Protein 5DUS (pdb70)

Sequence (165 aa):
MPLSNFEHKVITECVTIVLGDAIQVAKCYGESVLVNAANTHLKHGGGIAGAINAASKGAVQKESDEYILAKGPLQVGDSVLLQGHSLAKNILHVVGPDARAKQDVSLLSKCYKAMMNAYPLVVTPLVSAGIFGVKPAVSFDYLIREAKTRVLVVVNSQDVYKSLTI

Secondary structure (DSSP, 8-state):
-GGGGS-EEE-SSSEEEEES-HHHHHTT-TT-EEEEEE-TT----TTHHHHHHHHTTTHHHHHHHHHHHHH-PPPTT-EEEEE-TTSSSEEEEEE---GGGT--GGGHHHHHHGGGGSSEEEE--TTSSTT---HHHHHHHHHHH--SEEEEEES-HHHHHHHH-

Solvent-accessible surface area: 8085 Å² total; per-residue (Å²): 194,63,24,80,141,36,75,78,97,104,52,48,180,29,1,18,0,0,50,20,66,6,8,90,0,0,101,58,35,69,92,0,5,0,0,0,33,5,52,36,90,0,117,28,42,83,28,39,6,19,47,0,32,67,46,13,190,30,40,0,35,122,38,0,48,101,49,25,161,81,147,24,77,20,121,14,1,37,36,21,66,26,110,5,44,110,7,16,135,36,0,4,0,1,2,1,0,27,29,168,57,187,65,84,44,50,55,0,30,103,0,1,106,31,1,42,82,42,96,14,0,0,0,16,18,1,5,25,50,109,39,37,9,149,41,47,51,0,11,79,54,0,64,172,5,14,169,18,170,1,15,0,6,9,133,37,83,96,35,13,100,69,21,21,197

Nearest PDB structures (foldseek):
  5zua-assembly1_A  TM=9.984E-01  e=6.598E-32  Middle East respiratory syndrome-related coronavirus
  6meb-assembly2_B  TM=9.966E-01  e=5.754E-24  Tylonycteris bat coronavirus HKU4
  7twg-assembly2_B  TM=9.592E-01  e=3.770E-19  Severe acute respiratory syndrome coronavirus 2
  8sh8-assembly2_B  TM=9.659E-01  e=7.740E-19  Severe acute respiratory syndrome coronavirus 2
  8tv7-assembly1_A  TM=9.677E-01  e=1.109E-18  Severe acute respiratory syndrome coronavirus 2

CATH classification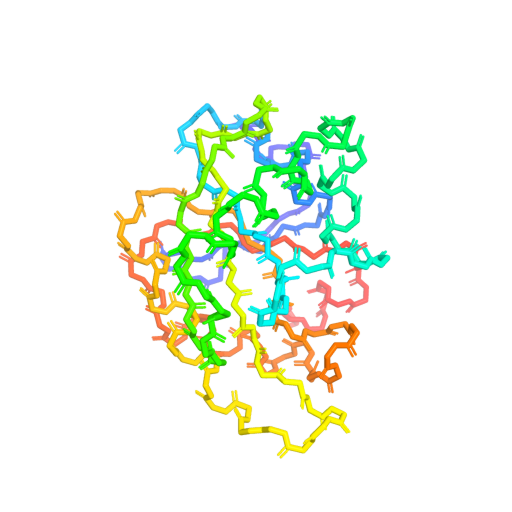: 3.40.220.10

Foldseek 3Di:
DLLPPWDWADDDPAEIETADQLLSSQLSDQQEAEEDQAAFQRPADDPNSVVQCVVLVNPSVVVSNVVCVVPNTHDQLDWDWAPCSSSHRIYIYHYAAQVVVVGDNLSLLSRLLVNQVGQEYRYEQHCCPRSPDPSLSSVVSNVVRGDHHYYYYDHDVVSVVVNVD

Radius of gyration: 14.49 Å; Cα contacts (8 Å, |Δi|>4): 342; chains: 1; bounding box: 28×37×36 Å

GO terms:
  GO:0005515 protein binding (F, IPI)

Organism: Middle East respiratory syndrome-related coronavirus (isolate United Kingdom/H123990006/2012) (NCBI:txid1263720)

Structure (mmCIF, N/CA/C/O backbone):
data_5DUS
#
_entry.id   5DUS
#
_cell.length_a   41.798
_cell.length_b   120.807
_cell.length_c   67.659
_cell.angle_alpha   90.00
_cell.angle_beta   90.00
_cell.angle_gamma   90.00
#
_symmetry.space_group_name_H-M   'C 2 2 21'
#
loop_
_entity.id
_entity.type
_entity.pdbx_description
1 polymer ORF1a
2 non-polymer ADENOSINE-5-DIPHOSPHORIBOSE
3 non-polymer 'SULFATE ION'
4 non-polymer GLYCEROL
5 water water
#
loop_
_atom_site.group_PDB
_atom_site.id
_atom_site.type_symbol
_atom_site.label_atom_id
_atom_site.label_alt_id
_atom_site.label_comp_id
_atom_site.label_asym_id
_atom_site.label_entity_id
_atom_site.label_seq_id
_atom_site.pdbx_PDB_ins_code
_atom_site.Cartn_x
_atom_site.Cartn_y
_atom_site.Cartn_z
_atom_site.occupancy
_atom_site.B_iso_or_equiv
_atom_site.auth_seq_id
_atom_site.auth_comp_id
_atom_site.auth_asym_id
_atom_site.auth_atom_id
_atom_site.pdbx_PDB_model_num
ATOM 1 N N . MET A 1 4 ? 16.457 7.728 86.938 1.00 72.43 0 MET A N 1
ATOM 2 C CA . MET A 1 4 ? 15.476 8.362 87.815 1.00 61.01 0 MET A CA 1
ATOM 3 C C . MET A 1 4 ? 14.861 9.703 87.327 1.00 43.64 0 MET A C 1
ATOM 4 O O . MET A 1 4 ? 13.843 10.130 87.883 1.00 87.94 0 MET A O 1
ATOM 9 N N . PRO A 1 5 ? 15.416 10.345 86.268 1.00 41.40 1 PRO A N 1
ATOM 10 C CA . PRO A 1 5 ? 14.667 11.537 85.845 1.00 41.10 1 PRO A CA 1
ATOM 11 C C . PRO A 1 5 ? 13.193 11.276 85.527 1.00 40.31 1 PRO A C 1
ATOM 12 O O . PRO A 1 5 ? 12.345 12.117 85.821 1.00 44.50 1 PRO A O 1
ATOM 16 N N . LEU A 1 6 ? 12.888 10.117 84.960 1.00 36.10 2 LEU A N 1
ATOM 17 C CA . LEU A 1 6 ? 11.519 9.827 84.547 1.00 33.11 2 LEU A CA 1
ATOM 18 C C . LEU A 1 6 ? 10.632 9.315 85.680 1.00 32.75 2 LEU A C 1
ATOM 19 O O . LEU A 1 6 ? 9.481 8.946 85.448 1.00 31.82 2 LEU A O 1
ATOM 24 N N . SER A 1 7 ? 11.153 9.287 86.902 1.00 33.26 3 SER A N 1
ATOM 25 C CA . SER A 1 7 ? 10.374 8.761 88.017 1.00 32.95 3 SER A CA 1
ATOM 26 C C . SER A 1 7 ? 9.167 9.648 88.341 1.00 32.07 3 SER A C 1
ATOM 27 O O . SER A 1 7 ? 8.140 9.150 88.801 1.00 32.76 3 SER A O 1
ATOM 30 N N . ASN A 1 8 ? 9.269 10.950 88.091 1.00 28.55 4 ASN A N 1
ATOM 31 C CA . ASN A 1 8 ? 8.135 11.833 88.375 1.00 28.63 4 ASN A CA 1
ATOM 32 C C . ASN A 1 8 ? 7.264 12.057 87.145 1.00 23.80 4 ASN A C 1
ATOM 33 O O . ASN A 1 8 ? 6.513 13.025 87.088 1.00 24.15 4 ASN A O 1
ATOM 38 N N . PHE A 1 9 ? 7.370 11.158 86.167 1.00 23.28 5 PHE A N 1
ATOM 39 C CA . PHE A 1 9 ? 6.461 11.144 85.020 1.00 20.62 5 PHE A CA 1
ATOM 40 C C . PHE A 1 9 ? 5.891 9.751 84.788 1.00 20.94 5 PHE A C 1
ATOM 41 O O . PHE A 1 9 ? 6.613 8.756 84.878 1.00 21.71 5 PHE A O 1
ATOM 49 N N . GLU A 1 10 ? 4.602 9.677 84.474 1.00 17.22 6 GLU A N 1
ATOM 50 C CA . GLU A 1 10 ? 4.048 8.448 83.921 1.00 15.76 6 GLU A CA 1
ATOM 51 C C . GLU A 1 10 ? 4.747 8.165 82.590 1.00 15.92 6 GLU A C 1
ATOM 52 O O . GLU A 1 10 ? 4.823 9.043 81.723 1.00 15.95 6 GLU A O 1
ATOM 58 N N . HIS A 1 11 ? 5.269 6.955 82.425 1.00 16.91 7 HIS A N 1
ATOM 59 C CA . HIS A 1 11 ? 5.953 6.617 81.186 1.00 17.05 7 HIS A CA 1
ATOM 60 C C . HIS A 1 11 ? 5.918 5.121 80.896 1.00 16.96 7 HIS A C 1
ATOM 61 O O . HIS A 1 11 ? 5.647 4.306 81.780 1.00 17.64 7 HIS A O 1
ATOM 68 N N . LYS A 1 12 ? 6.187 4.772 79.640 1.00 16.81 8 LYS A N 1
ATOM 69 C CA . LYS A 1 12 ? 6.197 3.381 79.204 1.00 15.83 8 LYS A CA 1
ATOM 70 C C . LYS A 1 12 ? 7.185 3.182 78.061 1.00 14.60 8 LYS A C 1
ATOM 71 O O . LYS A 1 12 ? 7.187 3.937 77.084 1.00 15.21 8 LYS A O 1
ATOM 77 N N . VAL A 1 13 ? 8.016 2.154 78.177 1.00 15.28 9 VAL A N 1
ATOM 78 C CA . VAL A 1 13 ? 8.914 1.790 77.092 1.00 14.42 9 VAL A CA 1
ATOM 79 C C . VAL A 1 13 ? 8.114 1.168 75.954 1.00 14.40 9 VAL A C 1
ATOM 80 O O . VAL A 1 13 ? 7.349 0.223 76.172 1.00 16.06 9 VAL A O 1
ATOM 84 N N . ILE A 1 14 ? 8.274 1.703 74.747 1.00 12.99 10 ILE A N 1
ATOM 85 C CA . ILE A 1 14 ? 7.560 1.183 73.587 1.00 12.21 10 ILE A CA 1
ATOM 86 C C . ILE A 1 14 ? 8.484 0.341 72.708 1.00 13.65 10 ILE A C 1
ATOM 87 O O . ILE A 1 14 ? 8.117 -0.756 72.277 1.00 13.51 10 ILE A O 1
ATOM 92 N N . THR A 1 15 ? 9.684 0.848 72.440 1.00 14.12 11 THR A N 1
ATOM 93 C CA . THR A 1 15 ? 10.702 0.081 71.724 1.00 13.88 11 THR A CA 1
ATOM 94 C C . THR A 1 15 ? 12.049 0.247 72.406 1.00 14.64 11 THR A C 1
ATOM 95 O O . THR A 1 15 ? 12.166 0.978 73.392 1.00 16.19 11 THR A O 1
ATOM 99 N N . GLU A 1 16 ? 13.077 -0.399 71.867 1.00 14.56 12 GLU A N 1
ATOM 100 C CA . GLU A 1 16 ? 14.417 -0.200 72.406 1.00 17.60 12 GLU A CA 1
ATOM 101 C C . GLU A 1 16 ? 14.882 1.263 72.314 1.00 19.54 12 GLU A C 1
ATOM 102 O O . GLU A 1 16 ? 15.785 1.648 73.045 1.00 23.42 12 GLU A O 1
ATOM 108 N N . CYS A 1 17 ? 14.262 2.050 71.428 1.00 18.11 13 CYS A N 1
ATOM 109 C CA . CYS A 1 17 ? 14.610 3.466 71.189 1.00 19.97 13 CYS A CA 1
ATOM 110 C C . CYS A 1 17 ? 13.658 4.432 71.867 1.00 18.45 13 CYS A C 1
ATOM 111 O O . CYS A 1 17 ? 14.062 5.508 72.315 1.00 18.20 13 CYS A O 1
ATOM 114 N N . VAL A 1 18 ? 12.383 4.064 71.886 1.00 15.51 14 VAL A N 1
ATOM 115 C CA . VAL A 1 18 ? 11.314 5.021 72.143 1.00 13.51 14 VAL A CA 1
ATOM 116 C C . VAL A 1 18 ? 10.586 4.738 73.447 1.00 13.44 14 VAL A C 1
ATOM 117 O O . VAL A 1 18 ? 10.137 3.618 73.684 1.00 14.29 14 VAL A O 1
ATOM 121 N N . THR A 1 19 ? 10.464 5.770 74.277 1.00 12.56 15 THR A N 1
ATOM 122 C CA . THR A 1 19 ? 9.677 5.728 75.502 1.00 12.99 15 THR A CA 1
ATOM 123 C C . THR A 1 19 ? 8.640 6.844 75.434 1.00 12.28 15 THR A C 1
ATOM 124 O O . THR A 1 19 ? 8.974 7.975 75.077 1.00 12.73 15 THR A O 1
ATOM 128 N N . ILE A 1 20 ? 7.386 6.527 75.732 1.00 12.34 16 ILE A N 1
ATOM 129 C CA . ILE A 1 20 ? 6.345 7.548 75.772 1.00 12.69 16 ILE A CA 1
ATOM 130 C C . ILE A 1 20 ? 6.188 8.072 77.201 1.00 13.22 16 ILE A C 1
ATOM 131 O O . ILE A 1 20 ? 6.279 7.319 78.173 1.00 14.02 16 ILE A O 1
ATOM 136 N N . VAL A 1 21 ? 5.971 9.377 77.316 1.00 12.27 17 VAL A N 1
ATOM 137 C CA . VAL A 1 21 ? 5.954 10.051 78.601 1.00 11.61 17 VAL A CA 1
ATOM 138 C C . VAL A 1 21 ? 4.742 10.967 78.658 1.00 11.81 17 VAL A C 1
ATOM 139 O O . VAL A 1 21 ? 4.471 11.689 77.697 1.00 13.40 17 VAL A O 1
ATOM 143 N N . LEU A 1 22 ? 4.010 10.942 79.768 1.00 13.43 18 LEU A N 1
ATOM 144 C CA . LEU A 1 22 ? 2.954 11.925 79.994 1.00 13.45 18 LEU A CA 1
ATOM 145 C C . LEU A 1 22 ? 3.525 13.195 80.621 1.00 14.14 18 LEU A C 1
ATOM 146 O O . LEU A 1 22 ? 4.165 13.147 81.676 1.00 14.68 18 LEU A O 1
ATOM 151 N N . GLY A 1 23 ? 3.304 14.331 79.969 1.00 14.61 19 GLY A N 1
ATOM 152 C CA . GLY A 1 23 ? 3.709 15.595 80.554 1.00 15.14 19 GLY A CA 1
ATOM 153 C C . GLY A 1 23 ? 3.924 16.722 79.568 1.00 13.05 19 GLY A C 1
ATOM 154 O O . GLY A 1 23 ? 3.468 16.674 78.428 1.00 13.27 19 GLY A O 1
ATOM 155 N N . ASP A 1 24 ? 4.633 17.741 80.039 1.00 14.11 20 ASP A N 1
ATOM 156 C CA . ASP A 1 24 ? 5.072 18.889 79.259 1.00 14.01 20 ASP A CA 1
ATOM 157 C C . ASP A 1 24 ? 6.465 18.605 78.716 1.00 13.25 20 ASP A C 1
ATOM 158 O O . ASP A 1 24 ? 7.401 18.433 79.499 1.00 14.12 20 ASP A O 1
ATOM 163 N N . ALA A 1 25 ? 6.612 18.546 77.391 1.00 12.65 21 ALA A N 1
ATOM 164 C CA . ALA A 1 25 ? 7.908 18.224 76.791 1.00 12.22 21 ALA A CA 1
ATOM 165 C C . ALA A 1 25 ? 9.008 19.170 77.279 1.00 13.44 21 ALA A C 1
ATOM 166 O O . ALA A 1 25 ? 10.168 18.776 77.401 1.00 13.76 21 ALA A O 1
ATOM 168 N N . ILE A 1 26 ? 8.648 20.415 77.566 1.00 13.62 22 ILE A N 1
ATOM 169 C CA . ILE A 1 26 ? 9.628 21.367 78.067 1.00 15.19 22 ILE A CA 1
ATOM 170 C C . ILE A 1 26 ? 10.157 20.936 79.432 1.00 14.51 22 ILE A C 1
ATOM 171 O O . ILE A 1 26 ? 11.362 21.021 79.700 1.00 15.47 22 ILE A O 1
ATOM 176 N N . GLN A 1 27 ? 9.262 20.459 80.293 1.00 14.44 23 GLN A N 1
ATOM 177 C CA . GLN A 1 27 ? 9.670 20.002 81.620 1.00 15.40 23 GLN A CA 1
ATOM 178 C C . GLN A 1 27 ? 10.477 18.709 81.539 1.00 15.21 23 GLN A C 1
ATOM 179 O O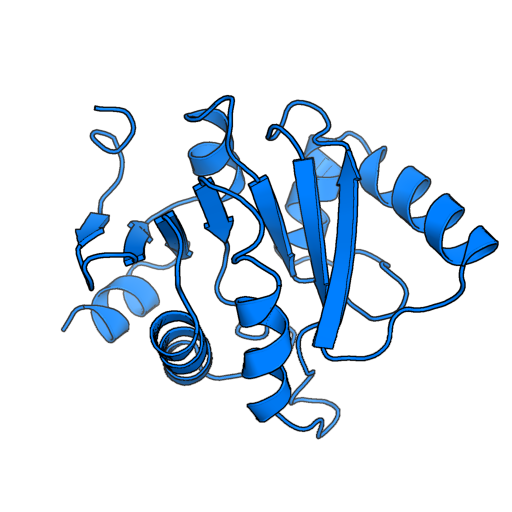 . GLN A 1 27 ? 11.391 18.489 82.330 1.00 16.97 23 GLN A O 1
ATOM 185 N N . VAL A 1 28 ? 10.149 17.847 80.582 1.00 15.50 24 VAL A N 1
ATOM 186 C CA . VAL A 1 28 ? 10.921 16.621 80.406 1.00 14.95 24 VAL A CA 1
ATOM 187 C C . VAL A 1 28 ? 12.338 16.944 79.925 1.00 15.14 24 VAL A C 1
ATOM 188 O O . VAL A 1 28 ? 13.316 16.415 80.462 1.00 16.98 24 VAL A O 1
ATOM 192 N N . ALA A 1 29 ? 12.458 17.827 78.935 1.00 14.55 25 ALA A N 1
ATOM 193 C CA . ALA A 1 29 ? 13.772 18.194 78.405 1.00 15.19 25 ALA A CA 1
ATOM 194 C C . ALA A 1 29 ? 14.669 18.820 79.469 1.00 17.99 25 ALA A C 1
ATOM 195 O O . ALA A 1 29 ? 15.893 18.629 79.465 1.00 18.79 25 ALA A O 1
ATOM 197 N N . LYS A 1 30 ? 14.063 19.565 80.386 1.00 18.91 26 LYS A N 1
ATOM 198 C CA . LYS A 1 30 ? 14.827 20.223 81.438 1.00 22.09 26 LYS A CA 1
ATOM 199 C C . LYS A 1 30 ? 15.460 19.237 82.421 1.00 23.24 26 LYS A C 1
ATOM 200 O O . LYS A 1 30 ? 16.376 19.600 83.159 1.00 24.89 26 LYS A O 1
ATOM 206 N N . CYS A 1 31 ? 14.987 17.995 82.420 1.00 23.62 27 CYS A N 1
ATOM 207 C CA . CYS A 1 31 ? 15.546 16.956 83.280 1.00 25.43 27 CYS A CA 1
ATOM 208 C C . CYS A 1 31 ? 16.824 16.356 82.705 1.00 26.39 27 CYS A C 1
ATOM 209 O O . CYS A 1 31 ? 17.527 15.609 83.384 1.00 27.01 27 CYS A O 1
ATOM 212 N N . TYR A 1 32 ? 17.109 16.671 81.446 1.00 25.79 28 TYR A N 1
ATOM 213 C CA . TYR A 1 32 ? 18.276 16.130 80.765 1.00 27.41 28 TYR A CA 1
ATOM 214 C C . TYR A 1 32 ? 19.102 17.243 80.157 1.00 28.82 28 TYR A C 1
ATOM 215 O O . TYR A 1 32 ? 18.677 17.873 79.190 1.00 30.71 28 TYR A O 1
ATOM 224 N N . GLY A 1 33 ? 20.288 17.469 80.706 1.00 30.52 29 GLY A N 1
ATOM 225 C CA . GLY A 1 33 ? 21.157 18.518 80.207 1.00 31.60 29 GLY A CA 1
ATOM 226 C C . GLY A 1 33 ? 21.563 18.321 78.758 1.00 30.31 29 GLY A C 1
ATOM 227 O O . GLY A 1 33 ? 21.804 19.287 78.038 1.00 32.75 29 GLY A O 1
ATOM 228 N N . GLU A 1 34 ? 21.625 17.066 78.327 1.00 27.69 30 GLU A N 1
ATOM 229 C CA . GLU A 1 34 ? 22.130 16.736 77.002 1.00 28.79 30 GLU A CA 1
ATOM 230 C C . GLU A 1 34 ? 21.017 16.575 75.968 1.00 22.69 30 GLU A C 1
ATOM 231 O O . GLU A 1 34 ? 21.273 16.201 74.827 1.00 22.37 30 GLU A O 1
ATOM 237 N N . SER A 1 35 ? 19.783 16.866 76.356 1.00 18.59 31 SER A N 1
ATOM 238 C CA . SER A 1 35 ? 18.659 16.625 75.457 1.00 16.61 31 SER A CA 1
ATOM 239 C C . SER A 1 35 ? 18.541 17.661 74.347 1.00 15.46 31 SER A C 1
ATOM 240 O O . SER A 1 35 ? 18.911 18.831 74.507 1.00 15.62 31 SER A O 1
ATOM 243 N N . VAL A 1 36 ? 18.032 17.209 73.207 1.00 12.74 32 VAL A N 1
ATOM 244 C CA . VAL A 1 36 ? 17.569 18.105 72.156 1.00 11.92 32 VAL A CA 1
ATOM 245 C C . VAL A 1 36 ? 16.046 18.077 72.191 1.00 10.64 32 VAL A C 1
ATOM 246 O O . VAL A 1 36 ? 15.444 17.015 72.088 1.00 13.00 32 VAL A O 1
ATOM 250 N N . LEU A 1 37 ? 15.442 19.244 72.386 1.00 10.91 33 LEU A N 1
ATOM 251 C CA . LEU A 1 37 ? 13.990 19.395 72.426 1.00 10.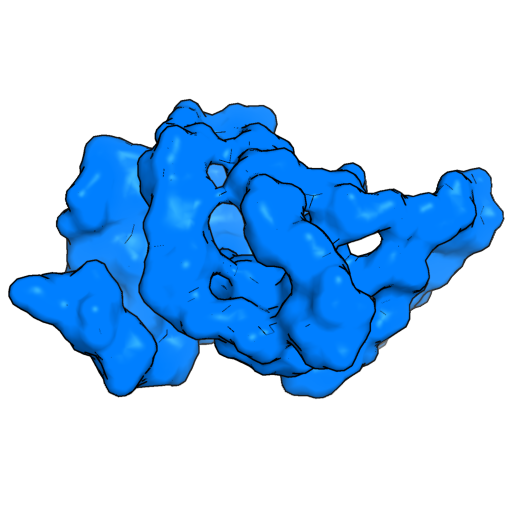15 33 LEU A CA 1
ATOM 252 C C . LEU A 1 37 ? 13.466 19.702 71.028 1.00 9.58 33 LEU A C 1
ATOM 253 O O . LEU A 1 37 ? 13.978 20.611 70.367 1.00 10.98 33 LEU A O 1
ATOM 258 N N . VAL A 1 38 ? 12.450 18.964 70.577 1.00 9.53 34 VAL A N 1
ATOM 259 C CA . VAL A 1 38 ? 11.851 19.228 69.278 1.00 9.58 34 VAL A CA 1
ATOM 260 C C . VAL A 1 38 ? 10.721 20.238 69.388 1.00 10.17 34 VAL A C 1
ATOM 261 O O . VAL A 1 38 ? 9.837 20.113 70.243 1.00 11.27 34 VAL A O 1
ATOM 265 N N . ASN A 1 39 ? 10.777 21.249 68.523 1.00 10.19 35 ASN A N 1
ATOM 266 C CA . ASN A 1 39 ? 9.676 22.173 68.347 1.00 10.45 35 ASN A CA 1
ATOM 267 C C . ASN A 1 39 ? 8.884 21.809 67.092 1.00 9.95 35 ASN A C 1
ATOM 268 O O . ASN A 1 39 ? 9.461 21.634 66.029 1.00 11.65 35 ASN A O 1
ATOM 273 N N . ALA A 1 40 ? 7.568 21.676 67.222 1.00 9.10 36 ALA A N 1
ATOM 274 C CA . ALA A 1 40 ? 6.698 21.437 66.071 1.00 9.83 36 ALA A CA 1
ATOM 275 C C . ALA A 1 40 ? 6.358 22.783 65.436 1.00 9.92 36 ALA A C 1
ATOM 276 O O . ALA A 1 40 ? 5.509 23.531 65.939 1.00 9.95 36 ALA A O 1
ATOM 278 N N . ALA A 1 41 ? 7.037 23.086 64.333 1.00 9.69 37 ALA A N 1
ATOM 279 C CA . ALA A 1 41 ? 7.023 24.429 63.760 1.00 9.89 37 ALA A CA 1
ATOM 280 C C . ALA A 1 41 ? 6.330 24.483 62.404 1.00 9.86 37 ALA A C 1
ATOM 281 O O . ALA A 1 41 ? 5.871 23.468 61.877 1.00 11.39 37 ALA A O 1
ATOM 283 N N . ASN A 1 42 ? 6.270 25.683 61.840 1.00 10.90 38 ASN A N 1
ATOM 284 C CA . ASN A 1 42 ? 5.821 25.876 60.465 1.00 9.93 38 ASN A CA 1
ATOM 285 C C . ASN A 1 42 ? 6.974 26.381 59.593 1.00 10.15 38 ASN A C 1
ATOM 286 O O . ASN A 1 42 ? 8.074 26.635 60.089 1.00 10.74 38 ASN A O 1
ATOM 291 N N . THR A 1 43 ? 6.730 26.511 58.292 1.00 10.82 39 THR A N 1
ATOM 292 C CA . THR A 1 43 ? 7.814 26.809 57.356 1.00 12.17 39 THR A CA 1
ATOM 293 C C . THR A 1 43 ? 8.517 28.136 57.633 1.00 11.81 39 THR A C 1
ATOM 294 O O . THR A 1 43 ? 9.698 28.270 57.341 1.00 13.13 39 THR A O 1
ATOM 298 N N . HIS A 1 44 ? 7.808 29.103 58.211 1.00 11.77 40 HIS A N 1
ATOM 299 C CA . HIS A 1 44 ? 8.417 30.403 58.482 1.00 12.18 40 HIS A CA 1
ATOM 300 C 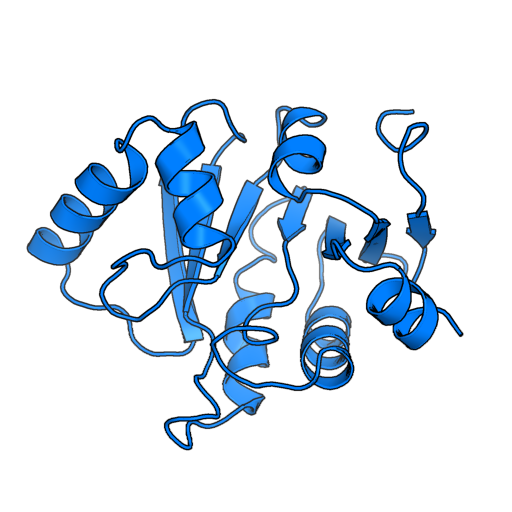C . HIS A 1 44 ? 8.814 30.581 59.944 1.00 11.46 40 HIS A C 1
ATOM 301 O O . HIS A 1 44 ? 9.208 31.679 60.357 1.00 12.99 40 HIS A O 1
ATOM 308 N N . LEU A 1 45 ? 8.727 29.497 60.716 1.00 10.57 41 LEU A N 1
ATOM 309 C CA . LEU A 1 45 ? 9.052 29.523 62.148 1.00 10.16 41 LEU A CA 1
ATOM 310 C C . LEU A 1 45 ? 8.349 30.670 62.870 1.00 11.49 41 LEU A C 1
ATOM 311 O O . LEU A 1 45 ? 8.960 31.375 63.677 1.00 13.22 41 LEU A O 1
ATOM 316 N N . LYS A 1 46 ? 7.066 30.846 62.563 1.00 11.39 42 LYS A N 1
ATOM 317 C CA . LYS A 1 46 ? 6.222 31.825 63.234 1.00 12.30 42 LYS A CA 1
ATOM 318 C C . LYS A 1 46 ? 5.392 31.071 64.259 1.00 11.31 42 LYS A C 1
ATOM 319 O O . LYS A 1 46 ? 4.437 30.376 63.922 1.00 13.77 42 LYS A O 1
ATOM 325 N N . HIS A 1 47 ? 5.769 31.190 65.520 1.00 11.88 43 HIS A N 1
ATOM 326 C CA . HIS A 1 47 ? 5.319 30.229 66.515 1.00 13.83 43 HIS A CA 1
ATOM 327 C C . HIS A 1 47 ? 3.939 30.556 67.085 1.00 16.36 43 HIS A C 1
ATOM 328 O O . HIS A 1 47 ? 3.725 31.633 67.636 1.00 25.21 43 HIS A O 1
ATOM 335 N N . GLY A 1 48 ? 3.014 29.607 66.941 1.00 12.07 44 GLY A N 1
ATOM 336 C CA . GLY A 1 48 ? 1.630 29.777 67.347 1.00 12.90 44 GLY A CA 1
ATOM 337 C C . GLY A 1 48 ? 1.339 29.234 68.735 1.00 12.05 44 GLY A C 1
ATOM 338 O O . GLY A 1 48 ? 2.261 29.014 69.514 1.00 13.51 44 GLY A O 1
ATOM 339 N N . GLY A 1 49 ? 0.065 29.006 69.038 1.00 12.11 45 GLY A N 1
ATOM 340 C CA . GLY A 1 49 ? -0.358 28.643 70.380 1.00 13.10 45 GLY A CA 1
ATOM 341 C C . GLY A 1 49 ? -0.088 27.219 70.836 1.00 12.34 45 GLY A C 1
ATOM 342 O O . GLY A 1 49 ? -0.431 26.862 71.969 1.00 14.33 45 GLY A O 1
ATOM 343 N N . GLY A 1 50 ? 0.511 26.398 69.973 1.00 11.32 46 GLY A N 1
ATOM 344 C CA . GLY A 1 50 ? 0.880 25.038 70.346 1.00 11.04 46 GLY A CA 1
ATOM 345 C C . GLY A 1 50 ? 2.184 24.988 71.128 1.00 10.16 46 GLY A C 1
ATOM 346 O O . GLY A 1 50 ? 2.559 25.964 71.794 1.00 10.74 46 GLY A O 1
ATOM 347 N N . ILE A 1 51 ? 2.908 23.874 71.032 1.00 9.82 47 ILE A N 1
ATOM 348 C CA . ILE A 1 51 ? 4.149 23.776 71.790 1.00 10.74 47 ILE A CA 1
ATOM 349 C C . ILE A 1 51 ? 5.144 24.879 71.378 1.00 10.79 47 ILE A C 1
ATOM 350 O O . ILE A 1 51 ? 5.916 25.352 72.209 1.00 11.51 47 ILE A O 1
ATOM 355 N N . ALA A 1 52 ? 5.096 25.317 70.121 1.00 10.48 48 ALA A N 1
ATOM 356 C CA . ALA A 1 52 ? 5.963 26.404 69.660 1.00 9.99 48 ALA A CA 1
ATOM 357 C C . ALA A 1 52 ? 5.774 27.664 70.494 1.00 10.85 48 ALA A C 1
ATOM 358 O O . ALA A 1 52 ? 6.747 28.338 70.836 1.00 11.39 48 ALA A O 1
ATOM 360 N N . GLY A 1 53 ? 4.529 27.986 70.816 1.00 10.46 49 GLY A N 1
ATOM 361 C CA . GLY A 1 53 ? 4.260 29.145 71.652 1.00 11.84 49 GLY A CA 1
ATOM 362 C C . GLY A 1 53 ? 4.708 28.966 73.088 1.00 11.27 49 GLY A C 1
ATOM 363 O O . GLY A 1 53 ? 5.166 29.924 73.720 1.00 12.63 49 GLY A O 1
ATOM 364 N N . ALA A 1 54 ? 4.571 27.747 73.610 1.00 11.32 50 ALA A N 1
ATOM 365 C CA . ALA A 1 54 ? 5.024 27.455 74.965 1.00 10.54 50 ALA A CA 1
ATOM 366 C C . ALA A 1 54 ? 6.540 27.587 75.052 1.00 11.24 50 ALA A C 1
ATOM 367 O O . ALA A 1 54 ? 7.082 28.153 76.009 1.00 12.98 50 ALA A O 1
ATOM 369 N N . ILE A 1 55 ? 7.230 27.062 74.047 1.00 10.62 51 ILE A N 1
ATOM 370 C CA . ILE A 1 55 ? 8.680 27.162 73.982 1.00 12.20 51 ILE A CA 1
ATOM 371 C C . ILE A 1 55 ? 9.106 28.626 73.877 1.00 10.95 51 ILE A C 1
ATOM 372 O O . ILE A 1 55 ? 9.977 29.097 74.616 1.00 12.52 51 ILE A O 1
ATOM 377 N N . ASN A 1 56 ? 8.466 29.370 72.980 1.00 11.06 52 ASN A N 1
ATOM 378 C CA . ASN A 1 56 ? 8.809 30.779 72.839 1.00 11.55 52 ASN A CA 1
ATOM 379 C C . ASN A 1 56 ? 8.548 31.563 74.125 1.00 12.98 52 ASN A C 1
ATOM 380 O O . ASN A 1 56 ? 9.373 32.388 74.530 1.00 13.30 52 ASN A O 1
ATOM 385 N N . ALA A 1 57 ? 7.410 31.312 74.762 1.00 12.60 53 ALA A N 1
ATOM 386 C CA . ALA A 1 57 ? 7.065 32.024 75.993 1.00 12.82 53 ALA A CA 1
ATOM 387 C C . ALA A 1 57 ? 8.083 31.736 77.086 1.00 14.05 53 ALA A C 1
ATOM 388 O O . ALA A 1 57 ? 8.491 32.646 77.812 1.00 15.44 53 ALA A O 1
ATOM 390 N N . ALA A 1 58 ? 8.511 30.479 77.184 1.00 14.33 54 ALA A N 1
ATOM 391 C CA . ALA A 1 58 ? 9.511 30.088 78.173 1.00 15.36 54 ALA A CA 1
ATOM 392 C C . ALA A 1 58 ? 10.831 30.811 77.932 1.00 15.65 54 ALA A C 1
ATOM 393 O O . ALA A 1 58 ? 11.581 31.069 78.872 1.00 19.18 54 ALA A O 1
ATOM 395 N N . SER A 1 59 ? 11.105 31.140 76.671 1.00 15.02 55 SER A N 1
ATOM 396 C CA . SER A 1 59 ? 12.351 31.812 76.307 1.00 14.30 55 SER A CA 1
ATOM 397 C C . SER A 1 59 ? 12.221 33.333 76.335 1.00 14.76 55 SER A C 1
ATOM 398 O O . SER A 1 59 ? 13.137 34.042 75.906 1.00 16.45 55 SER A O 1
ATOM 401 N N . LYS A 1 60 ? 11.080 33.826 76.813 1.00 15.84 56 LYS A N 1
ATOM 402 C CA . LYS A 1 60 ? 10.822 35.268 76.874 1.00 17.98 56 LYS A CA 1
ATOM 403 C C . LYS A 1 60 ? 10.937 35.928 75.498 1.00 16.45 56 LYS A C 1
ATOM 404 O O . LYS A 1 60 ? 11.374 37.074 75.383 1.00 16.77 56 LYS A O 1
ATOM 410 N N . GLY A 1 61 ? 10.546 35.199 74.459 1.00 13.53 57 GLY A N 1
ATOM 411 C CA . GLY A 1 61 ? 10.553 35.724 73.107 1.00 13.37 57 GLY A CA 1
ATOM 412 C C . GLY A 1 61 ? 11.872 35.563 72.372 1.00 12.30 57 GLY A C 1
ATOM 413 O O . GLY A 1 61 ? 11.977 35.934 71.200 1.00 13.31 57 GLY A O 1
ATOM 414 N N . ALA A 1 62 ? 12.888 35.024 73.039 1.00 12.20 58 ALA A N 1
ATOM 415 C CA . ALA A 1 62 ? 14.188 34.842 72.389 1.00 11.36 58 ALA A CA 1
ATOM 416 C C . ALA A 1 62 ? 14.096 33.857 71.214 1.00 11.22 58 ALA A C 1
ATOM 417 O O . ALA A 1 62 ? 14.753 34.047 70.191 1.00 11.47 58 ALA A O 1
ATOM 419 N N . VAL A 1 63 ? 13.294 32.805 71.359 1.00 11.22 59 VAL A N 1
ATOM 420 C CA . VAL A 1 63 ? 13.188 31.812 70.293 1.00 10.34 59 VAL A CA 1
ATOM 421 C C . VAL A 1 63 ? 12.572 32.426 69.039 1.00 10.39 59 VAL A C 1
ATOM 422 O O . VAL A 1 63 ? 13.049 32.181 67.933 1.00 10.62 59 VAL A O 1
ATOM 426 N N . GLN A 1 64 ? 11.541 33.249 69.196 1.00 10.45 60 GLN A N 1
ATOM 427 C CA . GLN A 1 64 ? 10.921 33.853 68.026 1.00 10.94 60 GLN A CA 1
ATOM 428 C C . GLN A 1 64 ? 11.879 34.821 67.338 1.00 10.85 60 GLN A C 1
ATOM 429 O O . GLN A 1 64 ? 11.963 34.856 66.113 1.00 11.09 60 GLN A O 1
ATOM 435 N N . LYS A 1 65 ? 12.624 35.596 68.120 1.00 10.12 61 LYS A N 1
ATOM 436 C CA . LYS A 1 65 ? 13.570 36.531 67.526 1.00 10.47 61 LYS A CA 1
ATOM 437 C C . LYS A 1 65 ? 14.680 35.770 66.804 1.00 10.20 61 LYS A C 1
ATOM 438 O O . LYS A 1 65 ? 15.050 36.116 65.676 1.00 11.78 61 LYS A O 1
ATOM 444 N N . GLU A 1 66 ? 15.209 34.728 67.446 1.00 9.63 62 GLU A N 1
ATOM 445 C CA . GLU A 1 66 ? 16.230 33.892 66.824 1.00 10.24 62 GLU A CA 1
ATOM 446 C C . GLU A 1 66 ? 15.710 33.279 65.525 1.00 10.12 62 GLU A C 1
ATOM 447 O O . GLU A 1 66 ? 16.412 33.278 64.505 1.00 11.25 62 GLU A O 1
ATOM 453 N N . SER A 1 67 ? 14.476 32.773 65.569 1.00 10.37 63 SER A N 1
ATOM 454 C CA . SER A 1 67 ? 13.825 32.211 64.389 1.00 10.81 63 SER A CA 1
ATOM 455 C C . SER A 1 67 ? 13.713 33.229 63.257 1.00 11.55 63 SER A C 1
ATOM 456 O O . SER A 1 67 ? 13.961 32.905 62.087 1.00 12.46 63 SER A O 1
ATOM 459 N N . ASP A 1 68 ? 13.335 34.455 63.602 1.00 11.26 64 ASP A N 1
ATOM 460 C CA . ASP A 1 68 ? 13.192 35.514 62.610 1.00 12.57 64 ASP A CA 1
ATOM 461 C C . ASP A 1 68 ? 14.523 35.799 61.928 1.00 10.57 64 ASP A C 1
ATOM 462 O O . ASP A 1 68 ? 14.586 35.990 60.710 1.00 12.71 64 ASP A O 1
ATOM 467 N N . GLU A 1 69 ? 15.594 35.841 62.710 1.00 11.90 65 GLU A N 1
ATOM 468 C CA . GLU A 1 69 ? 16.903 36.098 62.125 1.00 11.65 65 GLU A CA 1
ATOM 469 C C . GLU A 1 69 ? 17.346 34.960 61.217 1.00 11.88 65 GLU A C 1
ATOM 470 O O . GLU A 1 69 ? 17.908 35.200 60.145 1.00 12.62 65 GLU A O 1
ATOM 476 N N . TYR A 1 70 ? 17.083 33.720 61.631 1.00 11.95 66 TYR A N 1
ATOM 477 C CA . TYR A 1 70 ? 17.427 32.582 60.798 1.00 13.07 66 TYR A CA 1
ATOM 478 C C . TYR A 1 70 ? 16.675 32.642 59.465 1.00 11.82 66 TYR A C 1
ATOM 479 O O . TYR A 1 70 ? 17.272 32.457 58.393 1.00 13.47 66 TYR A O 1
ATOM 488 N N . ILE A 1 71 ? 15.370 32.895 59.524 1.00 12.79 67 ILE A N 1
ATOM 489 C CA . ILE A 1 71 ? 14.559 32.911 58.312 1.00 13.81 67 ILE A CA 1
ATOM 490 C C . ILE A 1 71 ? 14.934 34.088 57.395 1.00 14.67 67 ILE A C 1
ATOM 491 O O . ILE A 1 71 ? 14.937 33.948 56.169 1.00 16.02 67 ILE A O 1
ATOM 496 N N . LEU A 1 72 ? 15.298 35.229 57.973 1.00 14.84 68 LEU A N 1
ATOM 497 C CA . LEU A 1 72 ? 15.786 36.339 57.161 1.00 16.41 68 LEU A CA 1
ATOM 498 C C . LEU A 1 72 ? 17.033 35.925 56.381 1.00 17.61 68 LEU A C 1
ATOM 499 O O . LEU A 1 72 ? 17.189 36.264 55.207 1.00 19.23 68 LEU A O 1
ATOM 504 N N . ALA A 1 73 ? 17.914 35.176 57.033 1.00 15.87 69 ALA A N 1
ATOM 505 C CA . ALA A 1 73 ? 19.189 34.794 56.431 1.00 17.08 69 ALA A CA 1
ATOM 506 C C . ALA A 1 73 ? 19.070 33.657 55.418 1.00 18.03 69 ALA A C 1
ATOM 507 O O . ALA A 1 73 ? 19.741 33.668 54.382 1.00 20.53 69 ALA A O 1
ATOM 509 N N . LYS A 1 74 ? 18.226 32.672 55.718 1.00 17.17 70 LYS A N 1
ATOM 510 C CA . LYS A 1 74 ? 18.224 31.432 54.949 1.00 18.17 70 LYS A CA 1
ATOM 511 C C . LYS A 1 74 ? 16.930 31.179 54.192 1.00 18.30 70 LYS A C 1
ATOM 512 O O . LYS A 1 74 ? 16.866 30.273 53.367 1.00 20.59 70 LYS A O 1
ATOM 518 N N . GLY A 1 75 ? 15.906 31.978 54.464 1.00 17.91 71 GLY A N 1
ATOM 519 C CA . GLY A 1 75 ? 14.606 31.776 53.851 1.00 17.57 71 GLY A CA 1
ATOM 520 C C . GLY A 1 75 ? 13.800 30.695 54.551 1.00 16.90 71 GLY A C 1
ATOM 521 O O . GLY A 1 75 ? 14.311 30.007 55.433 1.00 16.69 71 GLY A O 1
ATOM 522 N N . PRO A 1 76 ? 12.530 30.533 54.157 1.00 16.68 72 PRO A N 1
ATOM 523 C CA . PRO A 1 76 ? 11.654 29.542 54.792 1.00 16.51 72 PRO A CA 1
ATOM 524 C C . PRO A 1 76 ? 12.148 28.108 54.611 1.00 16.42 72 PRO A C 1
ATOM 525 O O . PRO A 1 76 ? 12.823 27.781 53.621 1.00 17.28 72 PRO A O 1
ATOM 529 N N . LEU A 1 77 ? 11.802 27.263 55.572 1.00 14.72 73 LEU A N 1
ATOM 530 C CA . LEU A 1 77 ? 12.043 25.830 55.471 1.00 15.56 73 LEU A CA 1
ATOM 531 C C . LEU A 1 77 ? 10.990 25.191 54.578 1.00 16.52 73 LEU A C 1
ATOM 532 O O . LEU A 1 77 ? 9.911 25.745 54.392 1.00 18.37 73 LEU A O 1
ATOM 537 N N . GLN A 1 78 ? 11.305 24.036 54.000 1.00 15.72 74 GLN A N 1
ATOM 538 C CA . GLN A 1 78 ? 10.281 23.253 53.319 1.00 15.81 74 GLN A CA 1
ATOM 539 C C . GLN A 1 78 ? 9.648 22.296 54.320 1.00 14.52 74 GLN A C 1
ATOM 540 O O . GLN A 1 78 ? 10.254 21.972 55.341 1.00 14.04 74 GLN A O 1
ATOM 546 N N . VAL A 1 79 ? 8.425 21.862 54.040 1.00 14.01 75 VAL A N 1
ATOM 547 C CA . VAL A 1 79 ? 7.777 20.853 54.862 1.00 12.92 75 VAL A CA 1
ATOM 548 C C . VAL A 1 79 ? 8.666 19.609 54.907 1.00 13.11 75 VAL A C 1
ATOM 549 O O . VAL A 1 79 ? 9.165 19.149 53.866 1.00 14.49 75 VAL A O 1
ATOM 553 N N . GLY A 1 80 ? 8.892 19.099 56.116 1.00 12.52 76 GLY A N 1
ATOM 554 C CA . GLY A 1 80 ? 9.767 17.961 56.321 1.00 13.78 76 GLY A CA 1
ATOM 555 C C . GLY A 1 80 ? 11.173 18.351 56.745 1.00 14.60 76 GLY A C 1
ATOM 556 O O . GLY A 1 80 ? 11.941 17.499 57.198 1.00 16.95 76 GLY A O 1
ATOM 557 N N . ASP A 1 81 ? 11.516 19.629 56.594 1.00 13.81 77 ASP A N 1
ATOM 558 C CA . ASP A 1 81 ? 12.846 20.120 56.959 1.00 13.97 77 ASP A CA 1
ATOM 559 C C . ASP A 1 81 ? 12.946 20.434 58.443 1.00 12.16 77 ASP A C 1
ATOM 560 O O . ASP A 1 81 ? 11.942 20.503 59.154 1.00 13.00 77 ASP A O 1
ATOM 565 N N . SER A 1 82 ? 14.172 20.671 58.894 1.00 12.20 78 SER A N 1
ATOM 566 C CA . SER A 1 82 ? 14.414 21.024 60.278 1.00 12.80 78 SER A CA 1
ATOM 567 C C . SER A 1 82 ? 15.648 21.899 60.396 1.00 12.87 78 SER A C 1
ATOM 568 O O . SER A 1 82 ? 16.488 21.912 59.505 1.00 14.81 78 SER A O 1
ATOM 571 N N . VAL A 1 83 ? 15.748 22.633 61.497 1.00 12.36 79 VAL A N 1
ATOM 572 C CA . VAL A 1 83 ? 16.947 23.416 61.771 1.00 11.07 79 VAL A CA 1
ATOM 573 C C . VAL A 1 83 ? 17.240 23.364 63.262 1.00 11.15 79 VAL A C 1
ATOM 574 O O . VAL A 1 83 ? 16.338 23.522 64.095 1.00 11.47 79 VAL A O 1
ATOM 578 N N . LEU A 1 84 ? 18.502 23.104 63.594 1.00 11.66 80 LEU A N 1
ATOM 579 C CA . LEU A 1 84 ? 18.934 23.066 64.978 1.00 11.69 80 LEU A CA 1
ATOM 580 C C . LEU A 1 84 ? 19.348 24.470 65.426 1.00 12.79 80 LEU A C 1
ATOM 581 O O . LEU A 1 84 ? 20.262 25.075 64.849 1.00 14.57 80 LEU A O 1
ATOM 586 N N . LEU A 1 85 ? 18.651 24.997 66.427 1.00 11.73 81 LEU A N 1
ATOM 587 C CA . LEU A 1 85 ? 18.965 26.319 66.974 1.00 11.63 81 LEU A CA 1
ATOM 588 C C . LEU A 1 85 ? 19.253 26.223 68.477 1.00 11.11 81 LEU A C 1
ATOM 589 O O . LEU A 1 85 ? 19.371 25.126 69.024 1.00 12.58 81 LEU A O 1
ATOM 594 N N . GLN A 1 86 ? 19.406 27.365 69.138 1.00 13.42 82 GLN A N 1
ATOM 595 C CA . GLN A 1 86 ? 19.814 27.404 70.541 1.00 14.39 82 GLN A CA 1
ATOM 596 C C . GLN A 1 86 ? 18.833 26.743 71.493 1.00 15.06 82 GLN A C 1
ATOM 597 O O . GLN A 1 86 ? 17.629 26.704 71.232 1.00 14.03 82 GLN A O 1
ATOM 603 N N . GLY A 1 87 ? 19.350 26.270 72.623 1.00 16.10 83 GLY A N 1
ATOM 604 C CA . GLY A 1 87 ? 18.527 25.612 73.625 1.00 16.49 83 GLY A CA 1
ATOM 605 C C . GLY A 1 87 ? 17.775 26.564 74.540 1.00 16.41 83 GLY A C 1
ATOM 606 O O . GLY A 1 87 ? 16.744 26.199 75.089 1.00 17.01 83 GLY A O 1
ATOM 607 N N . HIS A 1 88 ? 18.313 27.772 74.719 1.00 15.85 84 HIS A N 1
ATOM 608 C CA . HIS A 1 88 ? 17.705 28.789 75.584 1.00 16.17 84 HIS A CA 1
ATOM 609 C C . HIS A 1 88 ? 17.390 28.264 76.986 1.00 19.81 84 HIS A C 1
ATOM 610 O O . HIS A 1 88 ? 16.351 28.589 77.572 1.00 21.71 84 HIS A O 1
ATOM 617 N N . SER A 1 89 ? 18.305 27.450 77.505 1.00 20.73 85 SER A N 1
ATOM 618 C CA . SER A 1 89 ? 18.190 26.841 78.836 1.00 23.45 85 SER A CA 1
ATOM 619 C C . SER A 1 89 ? 16.990 25.905 78.996 1.00 21.91 85 SER A C 1
ATOM 620 O O . SER A 1 89 ? 16.679 25.479 80.110 1.00 23.52 85 SER A O 1
ATOM 623 N N . LEU A 1 90 ? 16.326 25.571 77.896 1.00 18.27 86 LEU A N 1
ATOM 624 C CA . LEU A 1 90 ? 15.252 24.585 77.935 1.00 18.20 86 LEU A CA 1
ATOM 625 C C . LEU A 1 90 ? 15.808 23.193 77.665 1.00 18.16 86 LEU A C 1
ATOM 626 O O . LEU A 1 90 ? 15.232 22.190 78.077 1.00 21.21 86 LEU A O 1
ATOM 631 N N . ALA A 1 91 ? 16.931 23.159 76.956 1.00 16.55 87 ALA A N 1
ATOM 632 C CA . ALA A 1 91 ? 17.552 21.929 76.481 1.00 16.09 87 ALA A CA 1
ATOM 633 C C . ALA A 1 91 ? 18.937 22.296 75.952 1.00 15.96 87 ALA A C 1
ATOM 634 O O . ALA A 1 91 ? 19.296 23.473 75.932 1.00 17.02 87 ALA A O 1
ATOM 636 N N . LYS A 1 92 ? 19.714 21.312 75.514 1.00 15.77 88 LYS A N 1
ATOM 637 C CA . LYS A 1 92 ? 21.023 21.609 74.930 1.00 16.48 88 LYS A CA 1
ATOM 638 C C . LYS A 1 92 ? 20.844 22.396 73.623 1.00 15.11 88 LYS A C 1
ATOM 639 O O . LYS A 1 92 ? 21.574 23.351 73.342 1.00 16.43 88 LYS A O 1
ATOM 645 N N . ASN A 1 93 ? 19.860 21.974 72.833 1.00 13.75 89 ASN A N 1
ATOM 646 C CA . ASN A 1 93 ? 19.468 22.662 71.611 1.00 12.82 89 ASN A CA 1
ATOM 647 C C . ASN A 1 93 ? 17.985 22.442 71.372 1.00 11.59 89 ASN A C 1
ATOM 648 O O . ASN A 1 93 ? 17.398 21.524 71.944 1.00 12.36 89 ASN A O 1
ATOM 653 N N . ILE A 1 94 ? 17.392 23.245 70.496 1.00 10.97 90 ILE A N 1
ATOM 654 C CA . ILE A 1 94 ? 16.026 23.026 70.056 1.00 10.31 90 ILE A CA 1
ATOM 655 C C . ILE A 1 94 ? 16.053 22.732 68.563 1.00 10.69 90 ILE A C 1
ATOM 656 O O . ILE A 1 94 ? 16.609 23.509 67.786 1.00 12.31 90 ILE A O 1
ATOM 661 N N . LEU A 1 95 ? 15.490 21.592 68.178 1.00 9.96 91 LEU A N 1
ATOM 662 C CA . LEU A 1 95 ? 15.373 21.213 66.778 1.00 9.86 91 LEU A CA 1
ATOM 663 C C . LEU A 1 95 ? 13.992 21.627 66.312 1.00 9.64 91 LEU A C 1
ATOM 664 O O . LEU A 1 95 ? 12.991 21.030 66.720 1.00 10.13 91 LEU A O 1
ATOM 669 N N . HIS A 1 96 ? 13.941 22.650 65.465 1.00 9.21 92 HIS A N 1
ATOM 670 C CA . HIS A 1 96 ? 12.683 23.121 64.903 1.00 8.71 92 HIS A CA 1
ATOM 671 C C . HIS A 1 96 ? 12.363 22.283 63.676 1.00 9.46 92 HIS A C 1
ATOM 672 O O . HIS A 1 96 ? 13.113 22.296 62.703 1.00 11.34 92 HIS A O 1
ATOM 679 N N . VAL A 1 97 ? 11.261 21.543 63.737 1.00 9.67 93 VAL A N 1
ATOM 680 C CA . VAL A 1 97 ? 10.884 20.591 62.704 1.00 10.00 93 VAL A CA 1
ATOM 681 C C . VAL A 1 97 ? 9.576 21.032 62.062 1.00 10.55 93 VAL A C 1
ATOM 682 O O . VAL A 1 97 ? 8.652 21.429 62.769 1.00 12.67 93 VAL A O 1
ATOM 686 N N . VAL A 1 98 ? 9.493 20.995 60.735 1.00 9.82 94 VAL A N 1
ATOM 687 C CA . VAL A 1 98 ? 8.272 21.400 60.055 1.00 9.73 94 VAL A CA 1
ATOM 688 C C . VAL A 1 98 ? 7.460 20.182 59.619 1.00 9.52 94 VAL A C 1
ATOM 689 O O . VAL A 1 98 ? 7.726 19.569 58.577 1.00 10.29 94 VAL A O 1
ATOM 693 N N . GLY A 1 99 ? 6.467 19.821 60.425 1.00 8.90 95 GLY A N 1
ATOM 694 C CA . GLY A 1 99 ? 5.584 18.730 60.077 1.00 8.95 95 GLY A CA 1
ATOM 695 C C . GLY A 1 99 ? 4.616 19.132 58.977 1.00 9.68 95 GLY A C 1
ATOM 696 O O . GLY A 1 99 ? 4.372 20.325 58.751 1.00 9.76 95 GLY A O 1
ATOM 697 N N . PRO A 1 100 ? 4.045 18.139 58.283 1.00 9.25 96 PRO A N 1
ATOM 698 C CA . PRO A 1 100 ? 3.016 18.440 57.284 1.00 9.01 96 PRO A CA 1
ATOM 699 C C . PRO A 1 100 ? 1.745 18.932 57.959 1.00 9.21 96 PRO A C 1
ATOM 700 O O . PRO A 1 100 ? 1.397 18.473 59.053 1.00 9.31 96 PRO A O 1
ATOM 704 N N . ASP A 1 101 ? 1.061 19.860 57.303 1.00 10.03 97 ASP A N 1
ATOM 705 C CA . ASP A 1 101 ? -0.191 20.407 57.788 1.00 10.23 97 ASP A CA 1
ATOM 706 C C . ASP A 1 101 ? -1.338 19.720 57.045 1.00 9.89 97 ASP A C 1
ATOM 707 O O . ASP A 1 101 ? -1.591 20.017 55.873 1.00 10.00 97 ASP A O 1
ATOM 712 N N . ALA A 1 102 ? -2.013 18.788 57.714 1.00 10.71 98 ALA A N 1
ATOM 713 C CA . ALA A 1 102 ? -3.129 18.070 57.093 1.00 12.20 98 ALA A CA 1
ATOM 714 C C . ALA A 1 102 ? -4.303 18.997 56.755 1.00 11.71 98 ALA A C 1
ATOM 715 O O . ALA A 1 102 ? -5.073 18.719 55.834 1.00 12.91 98 ALA A O 1
ATOM 717 N N . ARG A 1 103 ? -4.448 20.096 57.491 1.00 12.13 99 ARG A N 1
ATOM 718 C CA . ARG A 1 103 ? -5.525 21.040 57.184 1.00 13.62 99 ARG A CA 1
ATOM 719 C C . ARG A 1 103 ? -5.260 21.754 55.862 1.00 14.63 99 ARG A C 1
ATOM 720 O O . ARG A 1 103 ? -6.192 22.234 55.217 1.00 17.49 99 ARG A O 1
ATOM 728 N N . ALA A 1 104 ? -3.990 21.823 55.467 1.00 12.44 100 ALA A N 1
ATOM 729 C CA . ALA A 1 104 ? -3.598 22.408 54.191 1.00 12.95 100 ALA A CA 1
ATOM 730 C C . ALA A 1 104 ? -3.407 21.324 53.136 1.00 12.70 100 ALA A C 1
ATOM 731 O O . ALA A 1 104 ? -2.817 21.572 52.085 1.00 14.32 100 ALA A O 1
ATOM 733 N N . LYS A 1 105 ? -3.901 20.122 53.435 1.00 12.51 101 LYS A N 1
ATOM 734 C CA . LYS A 1 105 ? -3.877 18.990 52.501 1.00 12.24 101 LYS A CA 1
ATOM 735 C C . LYS A 1 105 ? -2.448 18.586 52.137 1.00 11.50 101 LYS A C 1
ATOM 736 O O . LYS A 1 105 ? -2.199 18.092 51.037 1.00 13.29 101 LYS A O 1
ATOM 742 N N . GLN A 1 106 ? -1.506 18.787 53.052 1.00 10.76 102 GLN A N 1
ATOM 743 C CA . GLN A 1 106 ? -0.132 18.377 52.798 1.00 10.85 102 GLN A CA 1
ATOM 744 C C . GLN A 1 106 ? 0.068 16.876 53.042 1.00 10.98 102 GLN A C 1
ATOM 745 O O . GLN A 1 106 ? -0.695 16.221 53.751 1.00 14.05 102 GLN A O 1
ATOM 751 N N . ASP A 1 107 ? 1.107 16.353 52.409 1.00 11.18 103 ASP A N 1
ATOM 752 C CA . ASP A 1 107 ? 1.454 14.940 52.429 1.00 12.30 103 ASP A CA 1
ATOM 753 C C . ASP A 1 107 ? 1.915 14.493 53.824 1.00 11.47 103 ASP A C 1
ATOM 754 O O . ASP A 1 107 ? 3.008 14.830 54.256 1.00 11.12 103 ASP A O 1
ATOM 759 N N . VAL A 1 108 ? 1.078 13.725 54.520 1.00 11.34 104 VAL A N 1
ATOM 760 C CA . VAL A 1 108 ? 1.351 13.343 55.899 1.00 11.22 104 VAL A CA 1
ATOM 761 C C . VAL A 1 108 ? 2.606 12.458 56.000 1.00 11.39 104 VAL A C 1
ATOM 762 O O . VAL A 1 108 ? 3.290 12.452 57.024 1.00 11.74 104 VAL A O 1
ATOM 766 N N . SER A 1 109 ? 2.953 11.761 54.922 1.00 12.36 105 SER A N 1
ATOM 767 C CA . SER A 1 109 ? 4.120 10.880 54.963 1.00 12.81 105 SER A CA 1
ATOM 768 C C . SER A 1 109 ? 5.444 11.647 55.083 1.00 12.54 105 SER A C 1
ATOM 769 O O . SER A 1 109 ? 6.485 11.047 55.340 1.00 13.97 105 SER A O 1
ATOM 772 N N . LEU A 1 110 ? 5.405 12.970 54.942 1.00 11.88 106 LEU A N 1
ATOM 773 C CA . LEU A 1 110 ? 6.593 13.785 55.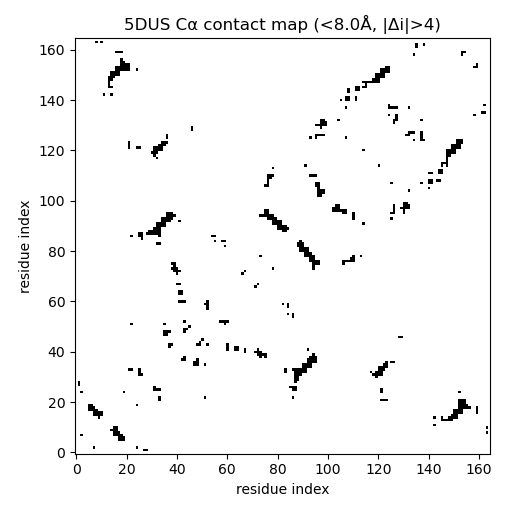189 1.00 11.16 106 LEU A CA 1
ATOM 774 C C . LEU A 1 110 ? 7.030 13.736 56.659 1.00 10.78 106 LEU A C 1
ATOM 775 O O . LEU A 1 110 ? 8.144 14.133 56.993 1.00 11.19 106 LEU A O 1
ATOM 780 N N . LEU A 1 111 ? 6.170 13.227 57.537 1.00 10.79 107 LEU A N 1
ATOM 781 C CA . LEU A 1 111 ? 6.582 12.966 58.915 1.00 9.49 107 LEU A CA 1
ATOM 782 C C . LEU A 1 111 ? 7.789 12.033 58.983 1.00 11.24 107 LEU A C 1
ATOM 783 O O . LEU A 1 111 ? 8.562 12.094 59.942 1.00 12.06 107 LEU A O 1
ATOM 788 N N . SER A 1 112 ? 7.968 11.181 57.974 1.00 12.44 108 SER A N 1
ATOM 789 C CA . SER A 1 112 ? 9.137 10.295 57.965 1.00 13.41 108 SER A CA 1
ATOM 790 C C . SER A 1 112 ? 10.428 11.125 57.975 1.00 13.49 108 SER A C 1
ATOM 791 O O . SER A 1 112 ? 11.366 10.823 58.708 1.00 13.63 108 SER A O 1
ATOM 794 N N . LYS A 1 113 ? 10.458 12.185 57.178 1.00 14.30 109 LYS A N 1
ATOM 795 C CA . LYS A 1 113 ? 11.629 13.055 57.092 1.00 13.88 109 LYS A CA 1
ATOM 796 C C . LYS A 1 113 ? 11.831 13.838 58.391 1.00 13.78 109 LYS A C 1
ATOM 797 O O . LYS A 1 113 ? 12.958 14.008 58.863 1.00 14.29 109 LYS A O 1
ATOM 803 N N . CYS A 1 114 ? 10.728 14.302 58.972 1.00 12.95 110 CYS A N 1
ATOM 804 C CA . CYS A 1 114 ? 10.773 14.995 60.255 1.00 12.80 110 CYS A CA 1
ATOM 805 C C . CYS A 1 114 ? 11.460 14.160 61.326 1.00 13.07 110 CYS A C 1
ATOM 806 O O . CYS A 1 114 ? 12.383 14.615 62.004 1.00 14.89 110 CYS A O 1
ATOM 809 N N . TYR A 1 115 ? 11.015 12.921 61.473 1.00 11.34 111 TYR A N 1
ATOM 810 C CA . TYR A 1 115 ? 11.527 12.094 62.553 1.00 10.62 111 TYR A CA 1
ATOM 811 C C . TYR A 1 115 ? 12.933 11.550 62.251 1.00 10.83 111 TYR A C 1
ATOM 812 O O . TYR A 1 115 ? 13.736 11.381 63.172 1.00 11.65 111 TYR A O 1
ATOM 821 N N . LYS A 1 116 ? 13.248 11.306 60.981 1.00 11.10 112 LYS A N 1
ATOM 822 C CA . LYS A 1 116 ? 14.608 10.888 60.628 1.00 12.12 112 LYS A CA 1
ATOM 823 C C . LYS A 1 116 ? 15.644 11.927 61.070 1.00 13.63 112 LYS A C 1
ATOM 824 O O . LYS A 1 116 ? 16.764 11.582 61.456 1.00 14.16 112 LYS A O 1
ATOM 830 N N . ALA A 1 117 ? 15.258 13.199 61.025 1.00 13.45 113 ALA A N 1
ATOM 831 C CA . ALA A 1 117 ? 16.170 14.291 61.360 1.00 14.93 113 ALA A CA 1
ATOM 832 C C . ALA A 1 117 ? 16.607 14.244 62.816 1.00 14.70 113 ALA A C 1
ATOM 833 O O . ALA A 1 117 ? 17.641 14.798 63.196 1.00 17.90 113 ALA A O 1
ATOM 835 N N . MET A 1 118 ? 15.822 13.573 63.640 1.00 12.27 114 MET A N 1
ATOM 836 C CA A MET A 1 118 ? 16.119 13.500 65.059 0.52 13.70 114 MET A CA 1
ATOM 837 C CA B MET A 1 118 ? 16.124 13.506 65.058 0.48 12.81 114 MET A CA 1
ATOM 838 C C . MET A 1 118 ? 17.240 12.512 65.369 1.00 12.75 114 MET A C 1
ATOM 839 O O . MET A 1 118 ? 17.820 12.547 66.450 1.00 14.03 114 MET A O 1
ATOM 848 N N . ASN A 1 119 ? 17.566 11.644 64.412 1.00 12.78 115 ASN A N 1
ATOM 849 C CA . ASN A 1 119 ? 18.557 10.597 64.667 1.00 13.64 115 ASN A CA 1
ATOM 850 C C . ASN A 1 119 ? 20.004 11.084 64.771 1.00 15.76 115 ASN A C 1
ATOM 851 O O . ASN A 1 119 ? 20.892 10.323 65.163 1.00 17.78 115 ASN A O 1
ATOM 856 N N . ALA A 1 120 ? 20.233 12.358 64.463 1.00 15.27 116 ALA A N 1
ATOM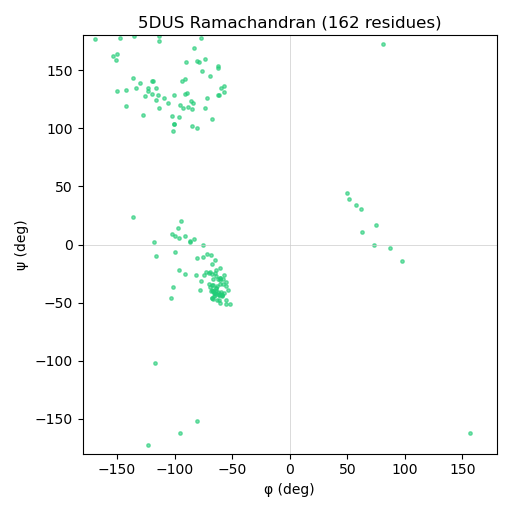 857 C CA . ALA A 1 120 ? 21.572 12.928 64.575 1.00 16.30 116 ALA A CA 1
ATOM 858 C C . ALA A 1 120 ? 21.981 13.205 66.028 1.00 16.53 116 ALA A C 1
ATOM 859 O O . ALA A 1 120 ? 23.147 13.493 66.299 1.00 18.48 116 ALA A O 1
ATOM 861 N N . TYR A 1 121 ? 21.034 13.113 66.961 1.00 15.92 117 TYR A N 1
ATOM 862 C CA . TYR A 1 121 ? 21.275 13.504 68.358 1.00 15.23 117 TYR A CA 1
ATOM 863 C C . TYR A 1 121 ? 21.096 12.322 69.299 1.00 15.78 117 TYR A C 1
ATOM 864 O O . TYR A 1 121 ? 20.187 11.519 69.106 1.00 18.23 117 TYR A O 1
ATOM 873 N N . PRO A 1 122 ? 21.959 12.212 70.323 1.00 16.24 118 PRO A N 1
ATOM 874 C CA . PRO A 1 122 ? 21.920 11.027 71.187 1.00 15.50 118 PRO A CA 1
ATOM 875 C C . PRO A 1 122 ? 20.686 10.928 72.091 1.00 14.81 118 PRO A C 1
ATOM 876 O O . PRO A 1 122 ? 20.324 9.826 72.507 1.00 16.62 118 PRO A O 1
ATOM 880 N N . LEU A 1 123 ? 20.064 12.058 72.400 1.00 14.31 119 LEU A N 1
ATOM 881 C CA . LEU A 1 123 ? 18.874 12.091 73.241 1.00 14.56 119 LEU A CA 1
ATOM 882 C C . LEU A 1 123 ? 17.902 13.136 72.728 1.00 13.62 119 LEU A C 1
ATOM 883 O O . LEU A 1 123 ? 18.232 14.324 72.688 1.00 13.95 119 LEU A O 1
ATOM 888 N N . VAL A 1 124 ? 16.702 12.709 72.348 1.00 11.77 120 VAL A N 1
ATOM 889 C CA . VAL A 1 124 ? 15.723 13.635 71.811 1.00 11.16 120 VAL A CA 1
ATOM 890 C C . VAL A 1 124 ? 14.452 13.582 72.632 1.00 10.93 120 VAL A C 1
ATOM 891 O O . VAL A 1 124 ? 13.973 12.497 72.965 1.00 12.55 120 VAL A O 1
ATOM 895 N N . VAL A 1 125 ? 13.920 14.759 72.960 1.00 10.31 121 VAL A N 1
ATOM 896 C CA . VAL A 1 125 ? 12.624 14.890 73.616 1.00 10.10 121 VAL A CA 1
ATOM 897 C C . VAL A 1 125 ? 11.681 15.566 72.619 1.00 9.89 121 VAL A C 1
ATOM 898 O O . VAL A 1 125 ? 11.952 16.695 72.198 1.00 10.65 121 VAL A O 1
ATOM 902 N N . THR A 1 126 ? 10.614 14.879 72.211 1.00 10.37 122 THR A N 1
ATOM 903 C CA . THR A 1 126 ? 9.777 15.379 71.130 1.00 9.73 122 THR A CA 1
ATOM 904 C C . THR A 1 126 ? 8.294 15.245 71.439 1.00 9.43 122 THR A C 1
ATOM 905 O O . THR A 1 126 ? 7.867 14.261 72.043 1.00 10.16 122 THR A O 1
ATOM 909 N N . PRO A 1 127 ? 7.498 16.236 71.013 1.00 10.05 123 PRO A N 1
ATOM 910 C CA . PRO A 1 127 ? 6.050 16.028 70.966 1.00 9.64 123 PRO A CA 1
ATOM 911 C C . PRO A 1 127 ? 5.687 15.191 69.747 1.00 8.74 123 PRO A C 1
ATOM 912 O O . PRO A 1 127 ? 6.566 14.843 68.952 1.00 9.61 123 PRO A O 1
ATOM 916 N N . LEU A 1 128 ? 4.405 14.876 69.594 1.00 9.17 124 LEU A N 1
ATOM 917 C CA . LEU A 1 128 ? 3.932 14.239 68.375 1.00 9.05 124 LEU A CA 1
ATOM 918 C C . LEU A 1 128 ? 3.748 15.317 67.311 1.00 8.63 124 LEU A C 1
ATOM 919 O O . LEU A 1 128 ? 2.751 16.047 67.309 1.00 9.97 124 LEU A O 1
ATOM 924 N N . VAL A 1 129 ? 4.730 15.422 66.423 1.00 8.48 125 VAL A N 1
ATOM 925 C CA . VAL A 1 129 ? 4.728 16.420 65.361 1.00 8.42 125 VAL A CA 1
ATOM 926 C C . VAL A 1 129 ? 3.466 16.275 64.499 1.00 7.86 125 VAL A C 1
ATOM 927 O O . VAL A 1 129 ? 3.044 15.153 64.174 1.00 9.09 125 VAL A O 1
ATOM 931 N N . SER A 1 130 ? 2.856 17.422 64.180 1.00 8.30 126 SER A N 1
ATOM 932 C CA . SER A 1 130 ? 1.663 17.546 63.332 1.00 8.44 126 SER A CA 1
ATOM 933 C C . SER A 1 130 ? 0.369 17.084 63.989 1.00 8.30 126 SER A C 1
ATOM 934 O O . SER A 1 130 ? -0.687 17.204 63.369 1.00 9.60 126 SER A O 1
ATOM 937 N N . ALA A 1 131 ? 0.414 16.613 65.234 1.00 8.91 127 ALA A N 1
ATOM 938 C CA . ALA A 1 131 ? -0.774 15.969 65.819 1.00 9.66 127 ALA A CA 1
ATOM 939 C C . ALA A 1 131 ? -1.752 16.940 66.486 1.00 9.69 127 ALA A C 1
ATOM 940 O O . ALA A 1 131 ? -2.776 16.522 67.034 1.00 12.52 127 ALA A O 1
ATOM 942 N N . GLY A 1 132 ? -1.460 18.236 66.439 1.00 9.62 128 GLY A N 1
ATOM 943 C CA . GLY A 1 132 ? -2.345 19.216 67.046 1.00 10.68 128 GLY A CA 1
ATOM 944 C C . GLY A 1 132 ? -2.923 20.180 66.026 1.00 10.32 128 GLY A C 1
ATOM 945 O O . GLY A 1 132 ? -3.860 19.863 65.283 1.00 11.08 128 GLY A O 1
ATOM 946 N N . ILE A 1 133 ? -2.351 21.374 65.982 1.00 9.92 129 ILE A N 1
ATOM 947 C CA . ILE A 1 133 ? -2.804 22.387 65.045 1.00 9.93 129 ILE A CA 1
ATOM 948 C C . ILE A 1 133 ? -2.719 21.902 63.588 1.00 9.17 129 ILE A C 1
ATOM 949 O O . ILE A 1 133 ? -3.546 22.294 62.760 1.00 11.16 129 ILE A O 1
ATOM 954 N N . PHE A 1 134 ? -1.768 21.016 63.283 1.00 8.97 130 PHE A N 1
ATOM 955 C CA . PHE A 1 134 ? -1.621 20.519 61.912 1.00 9.20 130 PHE A CA 1
ATOM 956 C C . PHE A 1 134 ? -2.505 19.293 61.585 1.00 10.84 130 PHE A C 1
ATOM 957 O O . PHE A 1 134 ? -2.452 18.767 60.480 1.00 11.11 130 PHE A O 1
ATOM 965 N N . GLY A 1 135 ? -3.333 18.859 62.532 1.00 10.64 131 GLY A N 1
ATOM 966 C CA . GLY A 1 135 ? -4.462 17.995 62.214 1.00 11.68 131 GLY A CA 1
ATOM 967 C C . GLY A 1 135 ? -4.218 16.533 61.888 1.00 11.84 131 GLY A C 1
ATOM 968 O O . GLY A 1 135 ? -5.102 15.873 61.330 1.00 14.08 131 GLY A O 1
ATOM 969 N N . VAL A 1 136 ? -3.047 16.014 62.225 1.00 10.63 132 VAL A N 1
ATOM 970 C CA . VAL A 1 136 ? -2.757 14.595 61.990 1.00 10.36 132 VAL A CA 1
ATOM 971 C C . VAL A 1 136 ? -3.142 13.788 63.226 1.00 9.92 132 VAL A C 1
ATOM 972 O O . VAL A 1 136 ? -2.962 14.248 64.348 1.00 11.56 132 VAL A O 1
ATOM 976 N N . LYS A 1 137 ? -3.684 12.588 63.029 1.00 11.97 133 LYS A N 1
ATOM 977 C CA . LYS A 1 137 ? -4.021 11.727 64.166 1.00 12.76 133 LYS A CA 1
ATOM 978 C C . LYS A 1 137 ? -2.775 11.412 64.983 1.00 11.40 133 LYS A C 1
ATOM 979 O O . LYS A 1 137 ? -1.738 11.065 64.414 1.00 11.30 133 LYS A O 1
ATOM 985 N N . PRO A 1 138 ? -2.869 11.512 66.317 1.00 11.12 134 PRO A N 1
ATOM 986 C CA . PRO A 1 138 ? -1.696 11.192 67.136 1.00 12.27 134 PRO A CA 1
ATOM 987 C C . PRO A 1 138 ? -1.113 9.806 66.834 1.00 11.11 134 PRO A C 1
ATOM 988 O O . PRO A 1 138 ? 0.107 9.685 66.760 1.00 11.26 134 PRO A O 1
ATOM 992 N N . ALA A 1 139 ? -1.954 8.801 66.600 1.00 12.93 135 ALA A N 1
ATOM 993 C CA . ALA A 1 139 ? -1.442 7.465 66.303 1.00 13.40 135 ALA A CA 1
ATOM 994 C C . ALA A 1 139 ? -0.625 7.424 65.016 1.00 12.25 135 ALA A C 1
ATOM 995 O O . ALA A 1 139 ? 0.340 6.671 64.924 1.00 13.91 135 ALA A O 1
ATOM 997 N N . VAL A 1 140 ? -1.018 8.200 64.013 1.00 11.75 136 VAL A N 1
ATOM 998 C CA . VAL A 1 140 ? -0.271 8.244 62.765 1.00 11.16 136 VAL A CA 1
ATOM 999 C C . VAL A 1 140 ? 1.104 8.882 62.983 1.00 10.00 136 VAL A C 1
ATOM 1000 O O . VAL A 1 140 ? 2.119 8.347 62.536 1.00 10.39 136 VAL A O 1
ATOM 1004 N N . SER A 1 141 ? 1.149 9.997 63.699 1.00 9.41 137 SER A N 1
ATOM 1005 C CA . SER A 1 141 ? 2.425 10.637 63.977 1.00 9.29 137 SER A CA 1
ATOM 1006 C C . SER A 1 141 ? 3.336 9.702 64.785 1.00 8.44 137 SER A C 1
ATOM 1007 O O . SER A 1 141 ? 4.529 9.543 64.486 1.00 10.03 137 SER A O 1
ATOM 1010 N N . PHE A 1 142 ? 2.760 9.050 65.790 1.00 9.45 138 PHE A N 1
ATOM 1011 C CA . PHE A 1 142 ? 3.468 8.080 66.615 1.00 11.07 138 PHE A CA 1
ATOM 1012 C C . PHE A 1 142 ? 4.035 6.933 65.781 1.00 10.06 138 PHE A C 1
ATOM 1013 O O . PHE A 1 142 ? 5.185 6.519 65.967 1.00 10.76 138 PHE A O 1
ATOM 1021 N N . ASP A 1 143 ? 3.243 6.427 64.841 1.00 10.61 139 ASP A N 1
ATOM 1022 C CA . ASP A 1 143 ? 3.707 5.325 63.999 1.00 12.16 139 ASP A CA 1
ATOM 1023 C C . ASP A 1 143 ? 4.902 5.725 63.127 1.00 10.62 139 ASP A C 1
ATOM 1024 O O . ASP A 1 143 ? 5.816 4.923 62.919 1.00 11.19 139 ASP A O 1
ATOM 1029 N N . TYR A 1 144 ? 4.909 6.959 62.618 1.00 10.19 140 TYR A N 1
ATOM 1030 C CA . TYR A 1 144 ? 6.061 7.424 61.841 1.00 9.48 140 TYR A CA 1
ATOM 1031 C C . TYR A 1 144 ? 7.294 7.559 62.737 1.00 9.91 140 TYR A C 1
ATOM 1032 O O . TYR A 1 144 ? 8.402 7.219 62.329 1.00 10.61 140 TYR A O 1
ATOM 1041 N N . LEU A 1 145 ? 7.105 8.036 63.967 1.00 9.69 141 LEU A N 1
ATOM 1042 C CA . LEU A 1 145 ? 8.223 8.163 64.899 1.00 10.44 141 LEU A CA 1
ATOM 1043 C C . LEU A 1 145 ? 8.856 6.805 65.157 1.00 10.80 141 LEU A C 1
ATOM 1044 O O . LEU A 1 145 ? 10.072 6.644 65.052 1.00 12.00 141 LEU A O 1
ATOM 1049 N N . ILE A 1 146 ? 8.049 5.810 65.487 1.00 11.94 142 ILE A N 1
ATOM 1050 C CA . ILE A 1 146 ? 8.670 4.538 65.817 1.00 13.21 142 ILE A CA 1
ATOM 1051 C C . ILE A 1 146 ? 9.226 3.847 64.560 1.00 13.00 142 ILE A C 1
ATOM 1052 O O . ILE A 1 146 ? 10.157 3.054 64.658 1.00 13.24 142 ILE A O 1
ATOM 1057 N N . ARG A 1 147 ? 8.705 4.175 63.380 1.00 11.69 143 ARG A N 1
ATOM 1058 C CA . ARG A 1 147 ? 9.294 3.653 62.152 1.00 12.35 143 ARG A CA 1
ATOM 1059 C C . ARG A 1 147 ? 10.714 4.170 61.952 1.00 12.55 143 ARG A C 1
ATOM 1060 O O . ARG A 1 147 ? 11.612 3.423 61.523 1.00 14.40 143 ARG A O 1
ATOM 1068 N N . GLU A 1 148 ? 10.920 5.448 62.263 1.00 11.42 144 GLU A N 1
ATOM 1069 C CA . GLU A 1 148 ? 12.171 6.118 61.909 1.00 12.01 144 GLU A CA 1
ATOM 1070 C C . GLU A 1 148 ? 13.215 6.153 63.014 1.00 11.60 144 GLU A C 1
ATOM 1071 O O . GLU A 1 148 ? 14.389 6.341 62.730 1.00 13.83 144 GLU A O 1
ATOM 1077 N N . ALA A 1 149 ? 12.799 6.007 64.270 1.00 11.83 145 ALA A N 1
ATOM 1078 C CA . ALA A 1 149 ? 13.711 6.262 65.391 1.00 12.05 145 ALA A CA 1
ATOM 1079 C C . ALA A 1 149 ? 14.936 5.345 65.413 1.00 12.19 145 ALA A C 1
ATOM 1080 O O . ALA A 1 149 ? 14.808 4.117 65.334 1.00 13.54 145 ALA A O 1
ATOM 1082 N N . LYS A 1 150 ? 16.119 5.951 65.525 1.00 12.96 146 LYS A N 1
ATOM 1083 C CA . LYS A 1 150 ? 17.377 5.217 65.623 1.00 14.35 146 LYS A CA 1
ATOM 1084 C C . LYS A 1 150 ? 18.266 5.823 66.695 1.00 16.43 146 LYS A C 1
ATOM 1085 O O . LYS A 1 150 ? 19.491 5.686 66.651 1.00 21.72 146 LYS A O 1
ATOM 1091 N N . THR A 1 151 ? 17.650 6.516 67.639 1.00 13.60 147 THR A N 1
ATOM 1092 C CA . THR A 1 151 ? 18.366 7.106 68.757 1.00 12.91 147 THR A CA 1
ATOM 1093 C C . THR A 1 151 ? 17.432 7.084 69.959 1.00 12.73 147 THR A C 1
ATOM 1094 O O . THR A 1 151 ? 16.285 6.648 69.841 1.00 14.25 147 THR A O 1
ATOM 1098 N N . ARG A 1 152 ? 17.905 7.536 71.111 1.00 13.16 148 ARG A N 1
ATOM 1099 C CA . ARG A 1 152 ? 17.055 7.566 72.292 1.00 13.74 148 ARG A CA 1
ATOM 1100 C C . ARG A 1 152 ? 16.039 8.692 72.179 1.00 12.27 148 ARG A C 1
ATOM 1101 O O . ARG A 1 152 ? 16.415 9.864 72.115 1.00 13.74 148 ARG A O 1
ATOM 1109 N N . VAL A 1 153 ? 14.759 8.341 72.160 1.00 11.81 149 VAL A N 1
ATOM 1110 C CA . VAL A 1 153 ? 13.698 9.323 72.006 1.00 11.02 149 VAL A CA 1
ATOM 1111 C C . VAL A 1 153 ? 12.700 9.199 73.141 1.00 12.37 149 VAL A C 1
ATOM 1112 O O . VAL A 1 153 ? 12.189 8.107 73.418 1.00 13.23 149 VAL A O 1
ATOM 1116 N N . LEU A 1 154 ? 12.431 10.323 73.794 1.00 10.87 150 LEU A N 1
ATOM 1117 C CA . LEU A 1 154 ? 11.325 10.422 74.732 1.00 11.13 150 LEU A CA 1
ATOM 1118 C C . LEU A 1 154 ? 10.222 11.162 74.011 1.00 10.66 150 LEU A C 1
ATOM 1119 O O . LEU A 1 154 ? 10.367 12.352 73.705 1.00 11.37 150 LEU A O 1
ATOM 1124 N N . VAL A 1 155 ? 9.134 10.465 73.696 1.00 11.08 151 VAL A N 1
ATOM 1125 C CA . VAL A 1 155 ? 8.015 11.126 73.050 1.00 11.02 151 VAL A CA 1
ATOM 1126 C C . VAL A 1 155 ? 7.029 11.524 74.137 1.00 10.72 151 VAL A C 1
ATOM 1127 O O . VAL A 1 155 ? 6.540 10.688 74.900 1.00 12.05 151 VAL A O 1
ATOM 1131 N N . VAL A 1 156 ? 6.775 12.825 74.231 1.00 10.89 152 VAL A N 1
ATOM 1132 C CA . VAL A 1 156 ? 6.009 13.371 75.337 1.00 10.83 152 VAL A CA 1
ATOM 1133 C C . VAL A 1 156 ? 4.653 13.824 74.844 1.00 11.33 152 VAL A C 1
ATOM 1134 O O . VAL A 1 156 ? 4.562 14.595 73.881 1.00 12.51 152 VAL A O 1
ATOM 1138 N N . VAL A 1 157 ? 3.604 13.326 75.497 1.00 12.18 153 VAL A N 1
ATOM 1139 C CA . VAL A 1 157 ? 2.240 13.712 75.175 1.00 11.80 153 VAL A CA 1
ATOM 1140 C C . VAL A 1 157 ? 1.635 14.341 76.428 1.00 12.11 153 VAL A C 1
ATOM 1141 O O . VAL A 1 157 ? 1.915 13.903 77.547 1.00 13.50 153 VAL A O 1
ATOM 1145 N N . ASN A 1 158 ? 0.849 15.399 76.260 1.00 13.65 154 ASN A N 1
ATOM 1146 C CA . ASN A 1 158 ? 0.327 16.096 77.432 1.00 15.45 154 ASN A CA 1
ATOM 1147 C C . ASN A 1 158 ? -1.111 15.710 77.770 1.00 17.36 154 ASN A C 1
ATOM 1148 O O . ASN A 1 158 ? -1.720 16.292 78.664 1.00 21.13 154 ASN A O 1
ATOM 1153 N N . SER A 1 159 ? -1.632 14.705 77.073 1.00 16.55 155 SER A N 1
ATOM 1154 C CA . SER A 1 159 ? -2.983 14.206 77.310 1.00 17.72 155 SER A CA 1
ATOM 1155 C C . SER A 1 159 ? -2.983 12.736 77.713 1.00 16.73 155 SER A C 1
ATOM 1156 O O . SER A 1 159 ? -2.379 11.916 77.029 1.00 16.46 155 SER A O 1
ATOM 1159 N N . GLN A 1 160 ? -3.666 12.395 78.806 1.00 16.95 156 G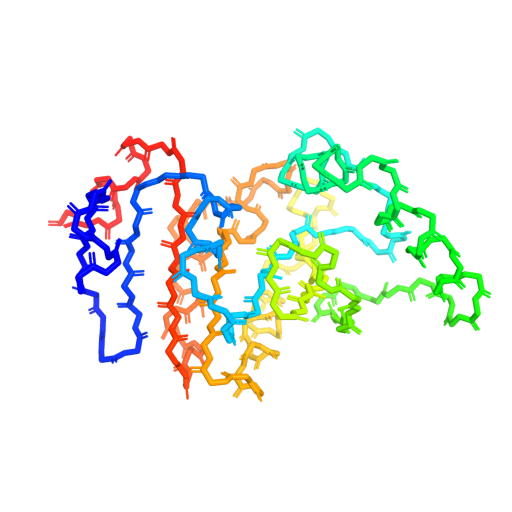LN A N 1
ATOM 1160 C CA . GLN A 1 160 ? -3.758 10.993 79.209 1.00 17.22 156 GLN A CA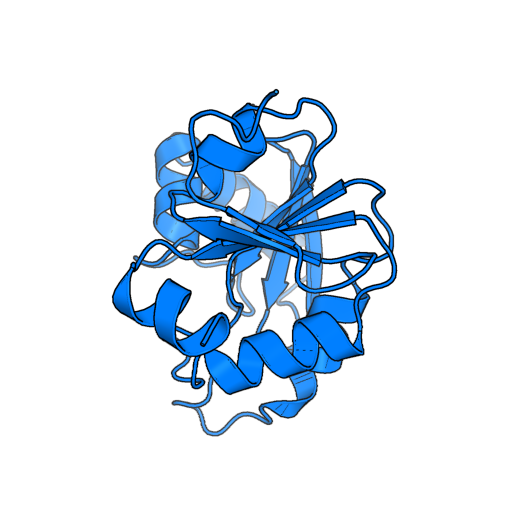 1
ATOM 1161 C C . GLN A 1 160 ? -4.568 10.182 78.196 1.00 16.71 156 GLN A C 1
ATOM 1162 O O . GLN A 1 160 ? -4.262 9.013 77.947 1.00 17.82 156 GLN A O 1
ATOM 1168 N N . ASP A 1 161 ? -5.589 10.807 77.607 1.00 16.37 157 ASP A N 1
ATOM 1169 C CA . ASP A 1 161 ? -6.364 10.167 76.541 1.00 18.02 157 ASP A CA 1
ATOM 1170 C C . ASP A 1 161 ? -5.445 9.718 75.409 1.00 17.31 157 ASP A C 1
ATOM 1171 O O . ASP A 1 161 ? -5.527 8.581 74.940 1.00 19.05 157 ASP A O 1
ATOM 1176 N N . VAL A 1 162 ? -4.557 10.608 74.984 1.00 16.62 158 VAL A N 1
ATOM 1177 C CA . VAL A 1 162 ? -3.611 10.273 73.929 1.00 16.46 158 VAL A CA 1
ATOM 1178 C C . VAL A 1 162 ? -2.637 9.201 74.416 1.00 15.36 158 VAL A C 1
ATOM 1179 O O . VAL A 1 162 ? -2.390 8.210 73.721 1.00 15.98 158 VAL A O 1
ATOM 1183 N N . TYR A 1 163 ? -2.092 9.395 75.613 1.00 14.59 159 TYR A N 1
ATOM 1184 C CA . TYR A 1 163 ? -1.173 8.434 76.207 1.00 13.70 159 TYR A CA 1
ATOM 1185 C C . TYR A 1 163 ? -1.764 7.020 76.204 1.00 15.51 159 TYR A C 1
ATOM 1186 O O . TYR A 1 163 ? -1.121 6.070 75.744 1.00 16.92 159 TYR A O 1
ATOM 1195 N N . LYS A 1 164 ? -2.987 6.862 76.697 1.00 17.04 160 LYS A N 1
ATOM 1196 C CA . LYS A 1 164 ? -3.520 5.505 76.787 1.00 21.00 160 LYS A CA 1
ATOM 1197 C C . LYS A 1 164 ? -3.922 4.953 75.423 1.00 21.92 160 LYS A C 1
ATOM 1198 O O . LYS A 1 164 ? -3.888 3.746 75.218 1.00 22.46 160 LYS A O 1
ATOM 1204 N N . SER A 1 165 ? -4.257 5.823 74.476 1.00 21.67 161 SER A N 1
ATOM 1205 C CA . SER A 1 165 ? -4.607 5.348 73.139 1.00 23.29 161 SER A CA 1
ATOM 1206 C C . SER A 1 165 ? -3.383 4.739 72.447 1.00 23.40 161 SER A C 1
ATOM 1207 O O . SER A 1 165 ? -3.512 3.878 71.577 1.00 26.15 161 SER A O 1
ATOM 1210 N N . LEU A 1 166 ? -2.194 5.172 72.853 1.00 22.38 162 LEU A N 1
ATOM 1211 C CA . LEU A 1 166 ? -0.959 4.720 72.219 1.00 22.81 162 LEU A CA 1
ATOM 1212 C C . LEU A 1 166 ? -0.251 3.618 73.000 1.00 27.65 162 LEU A C 1
ATOM 1213 O O . LEU A 1 166 ? 0.743 3.065 72.536 1.00 29.14 162 LEU A O 1
ATOM 1218 N N . THR A 1 167 ? -0.756 3.309 74.187 1.00 29.92 163 THR A N 1
ATOM 1219 C CA . THR A 1 167 ? -0.128 2.303 75.037 1.00 34.73 163 THR A CA 1
ATOM 1220 C C . THR A 1 167 ? -1.036 1.113 75.308 1.00 45.02 163 THR A C 1
ATOM 1221 O O . THR A 1 167 ? -0.654 0.200 76.043 1.00 44.71 163 THR A O 1
ATOM 1225 N N . ILE A 1 168 ? -2.229 1.127 74.717 1.00 53.48 164 ILE A N 1
ATOM 1226 C CA . ILE A 1 168 ? -3.202 0.063 74.934 1.00 81.36 164 ILE A CA 1
ATOM 1227 C C . ILE A 1 168 ? -2.645 -1.287 74.477 1.00 74.83 164 ILE A C 1
ATOM 1228 O O . ILE A 1 168 ? -2.939 -2.323 75.079 1.00 107.54 164 ILE A O 1
#

B-factor: mean 20.6, std 14.75, range [7.86, 145.25]

InterPro domains:
  IPR002589 Macro domain [PF01661] (1143-1244)
  IPR002589 Macro domain [PS51154] (1110-1276)
  IPR002589 Macro domain [SM00506] (1122-1250)
  IPR008740 Peptidase C30, coronavirus [PF05409] (3276-3559)
  IPR008740 Peptidase C30, coronavirus [PS51442] (3248-3553)
  IPR008740 Peptidase C30, coronavirus [cd21666] (3251-3547)
  IPR009003 Peptidase S1, PA clan [SSF50494] (3248-3550)
  IPR013016 Peptidase C16, coronavirus [PF08715] (1484-1796)
  IPR013016 Peptidase C16, coronavirus [PS51124] (1552-1823)
  IPR014822 Non-structural protein NSP9, coronavirus [PF08710] (4128-4237)
  IPR014822 Non-structural protein NSP9, coronavirus [PS51951] (4128-4237)
  IPR014828 Non-structural protein NSP7, coronavirus [PF08716] (3846-3928)
  IPR014828 Non-structural protein NSP7, coronavirus [PS51949] (3846-3928)
  IPR014829 Non-structural protein NSP8, coronavirus [PF08717] (3930-4127)
  IPR014829 Non-structural protein NSP8, coronavirus [PS51950] (3929-4127)
  IPR018995 RNA synthesis protein NSP10, coronavirus [PF09401] (4246-4368)
  IPR018995 RNA synthesis protein NSP10, coronavirus [PS51952] (4238-4377)
  IPR021590 NSP1, globular domain, betacoronavirus [PF11501] (23-154)
  IPR022733 DPUP/SUD, C-terminal, betacoronavirus [PS51942] (1404-1477)
  IPR024375 Non-structural protein NSP3, SUD-M domain, betacoronavirus [PF11633] (1293-1386)